Protein AF-A0AA38GFA9-F1 (afdb_monomer_lite)

pLDDT: mean 81.96, std 8.32, range [55.75, 92.81]

Sequence (91 aa):
GETEVDNCQILQSRVNRFKGNKDDLGKVNLQQFSCHLKFKDKELDVIEMAVYGNVIRPGLQCRCKTVAEMLDQHKSKSPQIACKLPYEERP

Secondary structure (DSSP, 8-state):
----GGG-----HHHHHHHTT-S---HHHHHHHS------HHHHHHHHHHHTSEEEETTEEEEPPPHHHHTTS-----SSEEPPPSS----

Structure (mmCIF, N/CA/C/O backbone):
data_AF-A0AA38GFA9-F1
#
_entry.id   AF-A0AA38GFA9-F1
#
loop_
_atom_site.group_PDB
_atom_site.id
_atom_site.type_symbol
_atom_site.label_atom_id
_atom_site.label_alt_id
_atom_site.label_comp_id
_atom_site.label_asym_id
_atom_site.label_entity_id
_atom_site.label_seq_id
_atom_site.pdbx_PDB_ins_code
_atom_site.Cartn_x
_atom_site.Cartn_y
_atom_site.Cartn_z
_atom_site.occupancy
_atom_site.B_iso_or_equiv
_atom_site.auth_seq_id
_atom_site.auth_comp_id
_atom_site.auth_asym_id
_atom_site.auth_atom_id
_atom_site.pdbx_PDB_model_num
ATOM 1 N N . GLY A 1 1 ? 2.281 15.669 -19.485 1.00 60.78 1 GLY A N 1
ATOM 2 C CA . GLY A 1 1 ? 0.826 15.454 -19.506 1.00 60.78 1 GLY A CA 1
ATOM 3 C C . GLY A 1 1 ? 0.266 15.806 -18.152 1.00 60.78 1 GLY A C 1
ATOM 4 O O . GLY A 1 1 ? 1.032 15.843 -17.194 1.00 60.78 1 GLY A O 1
ATOM 5 N N . GLU A 1 2 ? -1.026 16.094 -18.086 1.00 73.12 2 GLU A N 1
ATOM 6 C CA . GLU A 1 2 ? -1.729 16.248 -16.812 1.00 73.12 2 GLU A CA 1
ATOM 7 C C . GLU A 1 2 ? -1.769 14.903 -16.075 1.00 73.12 2 GLU A C 1
ATOM 9 O O . GLU A 1 2 ? -1.822 13.846 -16.707 1.00 73.12 2 GLU A O 1
ATOM 14 N N . THR A 1 3 ? -1.668 14.929 -14.747 1.00 71.50 3 THR A N 1
ATOM 15 C CA . THR A 1 3 ? -1.732 13.719 -13.920 1.00 71.50 3 THR A CA 1
ATOM 16 C C . THR A 1 3 ? -3.197 13.386 -13.664 1.00 71.50 3 THR A C 1
ATOM 18 O O . THR A 1 3 ? -3.869 14.105 -12.929 1.00 71.50 3 THR A O 1
ATOM 21 N N . GLU A 1 4 ? -3.676 12.289 -14.241 1.00 75.81 4 GLU A N 1
ATOM 22 C CA . GLU A 1 4 ? -5.026 11.760 -14.043 1.00 75.81 4 GLU A CA 1
ATOM 23 C C . GLU A 1 4 ? -4.938 10.398 -13.358 1.00 75.81 4 GLU A C 1
ATOM 25 O O . GLU A 1 4 ? -3.962 9.666 -13.528 1.00 75.81 4 GLU A O 1
ATOM 30 N N . VAL A 1 5 ? -5.965 10.018 -12.597 1.00 70.00 5 VAL A N 1
ATOM 31 C CA . VAL A 1 5 ? -5.992 8.707 -11.920 1.00 70.00 5 VAL A CA 1
ATOM 32 C C . VAL A 1 5 ? -5.818 7.573 -12.935 1.00 70.00 5 VAL A C 1
ATOM 34 O O . VAL A 1 5 ? -5.064 6.633 -12.691 1.00 70.00 5 VAL A O 1
ATOM 37 N N . ASP A 1 6 ? -6.422 7.730 -14.112 1.00 69.62 6 ASP A N 1
ATOM 38 C CA . ASP A 1 6 ? -6.423 6.734 -15.182 1.00 69.62 6 ASP A CA 1
ATOM 39 C C . ASP A 1 6 ? -5.068 6.619 -15.904 1.00 69.62 6 ASP A C 1
ATOM 41 O O . ASP A 1 6 ? -4.808 5.622 -16.579 1.00 69.62 6 ASP A O 1
ATOM 45 N N . ASN A 1 7 ? -4.177 7.608 -15.739 1.00 68.19 7 ASN A N 1
ATOM 46 C CA . ASN A 1 7 ? -2.833 7.611 -16.326 1.00 68.19 7 ASN A CA 1
ATOM 47 C C . ASN A 1 7 ? -1.703 7.407 -15.300 1.00 68.19 7 ASN A C 1
ATOM 49 O O . ASN A 1 7 ? -0.526 7.334 -15.672 1.00 68.19 7 ASN A O 1
ATOM 53 N N . CYS A 1 8 ? -2.044 7.256 -14.016 1.00 67.31 8 CYS A N 1
ATOM 54 C CA . CYS A 1 8 ? -1.081 7.001 -12.954 1.00 67.31 8 CYS A CA 1
ATOM 55 C C . CYS A 1 8 ? -0.513 5.579 -13.040 1.00 67.31 8 CYS A C 1
ATOM 57 O O . CYS A 1 8 ? -1.180 4.590 -12.739 1.00 67.31 8 CYS A O 1
ATOM 59 N N . GLN A 1 9 ? 0.771 5.474 -13.385 1.00 67.44 9 GLN A N 1
ATOM 60 C CA . GLN A 1 9 ? 1.512 4.217 -13.328 1.00 67.44 9 GLN A CA 1
ATOM 61 C C . GLN A 1 9 ? 2.355 4.151 -12.051 1.00 67.44 9 GLN A C 1
ATOM 63 O O . GLN A 1 9 ? 3.240 4.981 -11.838 1.00 67.44 9 GLN A O 1
ATOM 68 N N . ILE A 1 10 ? 2.148 3.121 -11.227 1.00 71.56 10 ILE A N 1
ATOM 69 C CA . ILE A 1 10 ? 3.038 2.855 -10.090 1.00 71.56 10 ILE A CA 1
ATOM 70 C C . ILE A 1 10 ? 4.360 2.304 -10.631 1.00 71.56 10 ILE A C 1
ATOM 72 O O . ILE A 1 10 ? 4.440 1.172 -11.113 1.00 71.56 10 ILE A O 1
ATOM 76 N N . LEU A 1 11 ? 5.407 3.122 -10.555 1.00 76.12 11 LEU A N 1
ATOM 77 C CA . LEU A 1 11 ? 6.768 2.766 -10.942 1.00 76.12 11 LEU A CA 1
ATOM 78 C C . LEU A 1 11 ? 7.701 2.878 -9.740 1.00 76.12 11 LEU A C 1
ATOM 80 O O . LEU A 1 11 ? 7.645 3.839 -8.975 1.00 76.12 11 LEU A O 1
ATOM 84 N N . GLN A 1 12 ? 8.633 1.932 -9.618 1.00 80.06 12 GLN A N 1
ATOM 85 C CA . GLN A 1 12 ? 9.757 2.081 -8.694 1.00 80.06 12 GLN A CA 1
ATOM 86 C C . GLN A 1 12 ? 10.544 3.346 -9.060 1.00 80.06 12 GLN A C 1
ATOM 88 O O . GLN A 1 12 ? 10.765 3.605 -10.244 1.00 80.06 12 GLN A O 1
ATOM 93 N N . SER A 1 13 ? 11.036 4.105 -8.077 1.00 83.69 13 SER A N 1
ATOM 94 C CA . SER A 1 13 ? 11.694 5.403 -8.315 1.00 83.69 13 SER A CA 1
ATOM 95 C C . SER A 1 13 ? 12.829 5.335 -9.343 1.00 83.69 13 SER A C 1
ATOM 97 O O . SER A 1 13 ? 13.012 6.262 -10.128 1.00 83.69 13 SER A O 1
ATOM 99 N N . ARG A 1 14 ? 13.572 4.220 -9.391 1.00 84.00 14 ARG A N 1
ATOM 100 C CA . ARG A 1 14 ? 14.618 3.979 -10.398 1.00 84.00 14 ARG A CA 1
ATOM 101 C C . ARG A 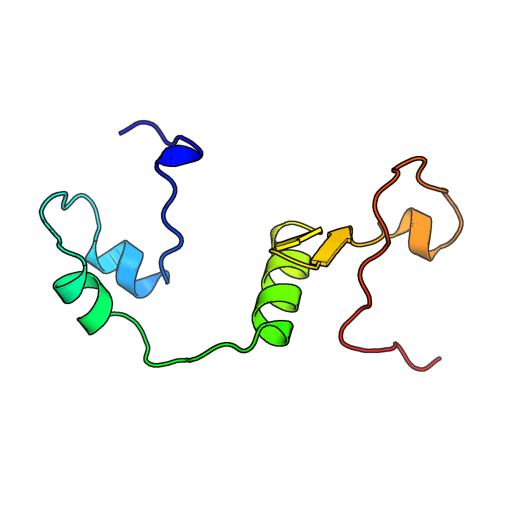1 14 ? 14.050 3.874 -11.817 1.00 84.00 14 ARG A C 1
ATOM 103 O O . ARG A 1 14 ? 14.596 4.487 -12.730 1.00 84.00 14 ARG A O 1
ATOM 110 N N . VAL A 1 15 ? 12.953 3.139 -11.986 1.00 84.88 15 VAL A N 1
ATOM 111 C CA . VAL A 1 15 ? 12.249 2.984 -13.268 1.00 84.88 15 VAL A CA 1
ATOM 112 C C . VAL A 1 15 ? 11.588 4.299 -13.670 1.00 84.88 15 VAL A C 1
ATOM 114 O O . VAL A 1 15 ? 11.693 4.693 -14.825 1.00 84.88 15 VAL A O 1
ATOM 117 N N . ASN A 1 16 ? 11.001 5.032 -12.719 1.00 85.31 16 ASN A N 1
ATOM 118 C CA . ASN A 1 16 ? 10.422 6.351 -12.976 1.00 85.31 16 ASN A CA 1
ATOM 119 C C . ASN A 1 16 ? 11.484 7.357 -13.460 1.00 85.31 16 ASN A C 1
ATOM 121 O O . ASN A 1 16 ? 11.283 8.057 -14.448 1.00 85.31 16 ASN A O 1
ATOM 125 N N . ARG A 1 17 ? 12.664 7.375 -12.822 1.00 85.31 17 ARG A N 1
ATOM 126 C CA . ARG A 1 17 ? 13.804 8.203 -13.260 1.00 85.31 17 ARG A CA 1
ATOM 127 C C . ARG A 1 17 ? 14.337 7.788 -14.629 1.00 85.31 17 ARG A C 1
ATOM 129 O O . ARG A 1 17 ? 14.714 8.653 -15.409 1.00 85.31 17 ARG A O 1
ATOM 136 N N . PHE A 1 18 ? 14.375 6.487 -14.918 1.00 85.19 18 PHE A N 1
ATOM 137 C CA . PHE A 1 18 ? 14.771 5.986 -16.234 1.00 85.19 18 PHE A CA 1
ATOM 138 C C . PHE A 1 18 ? 13.765 6.378 -17.326 1.00 85.19 18 PHE A C 1
ATOM 140 O O . PHE A 1 18 ? 14.178 6.768 -18.427 1.00 85.19 18 PHE A O 1
ATOM 147 N N . LYS A 1 19 ? 12.465 6.302 -17.003 1.00 85.56 19 LYS A N 1
ATOM 148 C CA . LYS A 1 19 ? 11.372 6.711 -17.884 1.00 85.56 19 LYS A CA 1
ATOM 149 C C . LYS A 1 19 ? 11.458 8.202 -18.199 1.00 85.56 19 LYS A C 1
ATOM 151 O O . LYS A 1 19 ? 11.452 8.567 -19.369 1.00 85.56 19 LYS A O 1
ATOM 156 N N . GLY A 1 20 ? 11.597 9.053 -17.183 1.00 84.62 20 GLY A N 1
ATOM 157 C CA . GLY A 1 20 ? 11.660 10.503 -17.373 1.00 84.62 20 GLY A CA 1
ATOM 158 C C . GLY A 1 20 ? 10.471 11.014 -18.198 1.00 84.62 20 GLY A C 1
ATOM 159 O O . GLY A 1 20 ? 9.328 10.650 -17.929 1.00 84.62 20 GLY A O 1
ATOM 160 N N . ASN A 1 21 ? 10.753 11.818 -19.225 1.00 81.69 21 ASN A N 1
ATOM 161 C CA . ASN A 1 21 ? 9.779 12.330 -20.198 1.00 81.69 21 ASN A CA 1
ATOM 162 C C . ASN A 1 21 ? 9.709 11.503 -21.499 1.00 81.69 21 ASN A C 1
ATOM 164 O O . ASN A 1 21 ? 9.232 12.008 -22.511 1.00 81.69 21 ASN A O 1
ATOM 168 N N . LYS A 1 22 ? 10.238 10.274 -21.506 1.00 84.69 22 LYS A N 1
ATOM 169 C CA . LYS A 1 22 ? 10.182 9.397 -22.679 1.00 84.69 22 LYS A CA 1
ATOM 170 C C . LYS A 1 22 ? 8.805 8.743 -22.750 1.00 84.69 22 LYS A C 1
ATOM 172 O O . LYS A 1 22 ? 8.387 8.061 -21.804 1.00 84.69 22 LYS A O 1
ATOM 177 N N . ASP A 1 23 ? 8.136 8.937 -23.877 1.00 77.56 23 ASP A N 1
ATOM 178 C CA . ASP A 1 23 ? 6.800 8.395 -24.149 1.00 77.56 23 ASP A CA 1
ATOM 179 C C . ASP A 1 23 ? 6.848 7.113 -25.003 1.00 77.56 23 ASP A C 1
ATOM 181 O O . ASP A 1 23 ? 5.856 6.401 -25.122 1.00 77.56 23 ASP A O 1
ATOM 185 N N . ASP A 1 24 ? 8.019 6.762 -25.538 1.00 78.38 24 ASP A N 1
ATOM 186 C CA . ASP A 1 24 ? 8.279 5.623 -26.429 1.00 78.38 24 ASP A CA 1
ATOM 187 C C . ASP A 1 24 ? 8.802 4.364 -25.706 1.00 78.38 24 ASP A C 1
ATOM 189 O O . ASP A 1 24 ? 9.164 3.359 -26.327 1.00 78.38 24 ASP A O 1
ATOM 193 N N . LEU A 1 25 ? 8.835 4.371 -24.371 1.00 79.06 25 LEU A N 1
ATOM 194 C CA . LEU A 1 25 ? 9.285 3.220 -23.595 1.00 79.06 25 LEU A CA 1
ATOM 195 C C . LEU A 1 25 ? 8.177 2.175 -23.438 1.00 79.06 25 LEU A C 1
ATOM 197 O O . LEU A 1 25 ? 7.286 2.290 -22.599 1.00 79.06 25 LEU A O 1
ATOM 201 N N . GLY A 1 26 ? 8.296 1.095 -24.208 1.00 78.94 26 GLY A N 1
ATOM 202 C CA . GLY A 1 26 ? 7.448 -0.084 -24.064 1.00 78.94 26 GLY A CA 1
ATOM 203 C C . GLY A 1 26 ? 7.651 -0.835 -22.739 1.00 78.94 26 GLY A C 1
ATOM 204 O O . GLY A 1 26 ? 8.677 -0.723 -22.061 1.00 78.94 26 GLY A O 1
ATOM 205 N N . LYS A 1 27 ? 6.677 -1.689 -22.402 1.00 80.69 27 LYS A N 1
ATOM 206 C CA . LYS A 1 27 ? 6.659 -2.508 -21.175 1.00 80.69 27 LYS A CA 1
ATOM 207 C C . LYS A 1 27 ? 7.937 -3.334 -20.970 1.00 80.69 27 LYS A C 1
ATOM 209 O O . LYS A 1 27 ? 8.407 -3.439 -19.842 1.00 80.69 27 LYS A O 1
ATOM 214 N N . VAL A 1 28 ? 8.510 -3.882 -22.045 1.00 82.38 28 VAL A N 1
ATOM 215 C CA . VAL A 1 28 ? 9.743 -4.693 -22.003 1.00 82.38 28 VAL A CA 1
ATOM 216 C C . VAL A 1 28 ? 10.932 -3.871 -21.500 1.00 82.38 28 VAL A C 1
ATOM 218 O O . VAL A 1 28 ? 11.674 -4.334 -20.637 1.00 82.38 28 VAL A O 1
ATOM 221 N N . ASN A 1 29 ? 11.067 -2.626 -21.964 1.00 81.75 29 ASN A N 1
ATOM 222 C CA . ASN A 1 29 ? 12.144 -1.734 -21.536 1.00 81.75 29 ASN A CA 1
ATOM 223 C C . ASN A 1 29 ? 12.004 -1.389 -20.051 1.00 81.75 29 ASN A C 1
ATOM 225 O O . ASN A 1 29 ? 12.976 -1.449 -19.309 1.00 81.75 29 ASN A O 1
ATOM 229 N N . LEU A 1 30 ? 10.788 -1.091 -19.585 1.00 80.94 30 LEU A N 1
ATOM 230 C CA . LEU A 1 30 ? 10.550 -0.807 -18.166 1.00 80.94 30 LEU A CA 1
ATOM 231 C C . LEU A 1 30 ? 10.835 -2.031 -17.285 1.00 80.94 30 LEU A C 1
ATOM 233 O O . LEU A 1 30 ? 11.445 -1.893 -16.228 1.00 80.94 30 L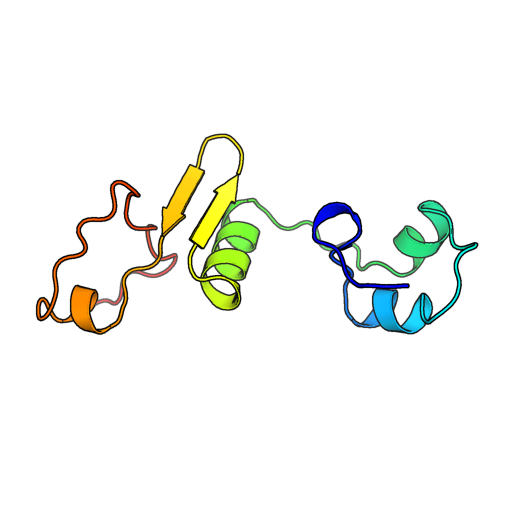EU A O 1
ATOM 237 N N . GLN A 1 31 ? 10.457 -3.231 -17.734 1.00 79.94 31 GLN A N 1
ATOM 238 C CA . GLN A 1 31 ? 10.703 -4.479 -17.008 1.00 79.94 31 GLN A CA 1
ATOM 239 C C . GLN A 1 31 ? 12.191 -4.775 -16.801 1.00 79.94 31 GLN A C 1
ATOM 241 O O . GLN A 1 31 ? 12.547 -5.271 -15.737 1.00 79.94 31 GLN A O 1
ATOM 246 N N . GLN A 1 32 ? 13.056 -4.444 -17.764 1.00 80.69 32 GLN A N 1
ATOM 247 C CA . GLN A 1 32 ? 14.507 -4.643 -17.635 1.00 80.69 32 GLN A CA 1
ATOM 248 C C . GLN A 1 32 ? 15.138 -3.791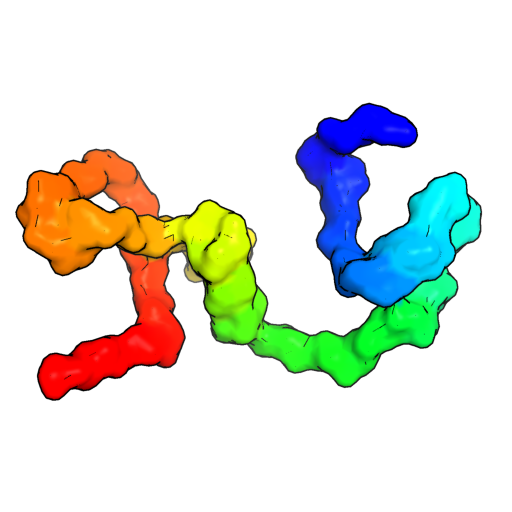 -16.524 1.00 80.69 32 GLN A C 1
ATOM 250 O O . GLN A 1 32 ? 16.155 -4.179 -15.953 1.00 80.69 32 GLN A O 1
ATOM 255 N N . PHE A 1 33 ? 14.538 -2.641 -16.205 1.00 79.50 33 PHE A N 1
ATOM 256 C CA . PHE A 1 33 ? 15.005 -1.747 -15.141 1.00 79.50 33 PHE A CA 1
ATOM 257 C C . PHE A 1 33 ? 14.275 -1.952 -13.809 1.00 79.50 33 PHE A C 1
ATOM 259 O O . PHE A 1 33 ? 14.697 -1.393 -12.792 1.00 79.50 33 PHE A O 1
ATOM 266 N N . SER A 1 34 ? 13.202 -2.745 -13.805 1.00 79.12 34 SER A N 1
ATOM 267 C CA . SER A 1 34 ? 12.480 -3.137 -12.598 1.00 79.12 34 SER A CA 1
ATOM 268 C C . SER A 1 34 ? 13.271 -4.175 -11.806 1.00 79.12 34 SER A C 1
ATOM 270 O O . SER A 1 34 ? 13.863 -5.099 -12.364 1.00 79.12 34 SER A O 1
ATOM 272 N N . CYS A 1 35 ? 13.256 -4.065 -10.480 1.00 79.50 35 CYS A N 1
ATOM 273 C CA . CYS A 1 35 ? 13.852 -5.091 -9.628 1.00 79.50 35 CYS A CA 1
ATOM 274 C C . CYS A 1 35 ? 13.043 -6.393 -9.721 1.00 79.50 35 CYS A C 1
ATOM 276 O O . CYS A 1 35 ? 11.812 -6.362 -9.677 1.00 79.50 35 CYS A O 1
ATOM 278 N N . HIS A 1 36 ? 13.719 -7.547 -9.756 1.00 82.12 36 HIS A N 1
ATOM 279 C CA . HIS A 1 36 ? 13.067 -8.857 -9.649 1.00 82.12 36 HIS A CA 1
ATOM 280 C C . HIS A 1 36 ? 12.668 -9.165 -8.194 1.00 82.12 36 HIS A C 1
ATOM 282 O O . HIS A 1 36 ? 13.164 -10.102 -7.574 1.00 82.12 36 HIS A O 1
ATOM 288 N N . LEU A 1 37 ? 11.790 -8.337 -7.631 1.00 81.56 37 LEU A N 1
ATOM 289 C CA . LEU A 1 37 ? 11.203 -8.521 -6.309 1.00 81.56 37 LEU A CA 1
ATOM 290 C C . LEU A 1 37 ? 9.732 -8.875 -6.490 1.00 81.56 37 LEU A C 1
ATOM 292 O O . LEU A 1 37 ? 8.968 -8.113 -7.080 1.00 81.56 37 LEU A O 1
ATOM 296 N N . LYS A 1 38 ? 9.346 -10.053 -6.007 1.00 82.19 38 LYS A N 1
ATOM 297 C CA . LYS A 1 38 ? 7.957 -10.505 -6.019 1.00 82.19 38 LYS A CA 1
ATOM 298 C C . LYS A 1 38 ? 7.372 -10.269 -4.639 1.00 82.19 38 LYS A C 1
ATOM 300 O O . LYS A 1 38 ? 7.664 -11.035 -3.725 1.00 82.19 38 LYS A O 1
ATOM 305 N N . PHE A 1 39 ? 6.571 -9.218 -4.514 1.00 84.25 39 PHE A N 1
ATOM 306 C CA . PHE A 1 39 ? 5.807 -8.984 -3.300 1.00 84.25 39 PHE A CA 1
ATOM 307 C C . PHE A 1 39 ? 4.634 -9.958 -3.225 1.00 84.25 39 PHE A C 1
ATOM 309 O O . PHE A 1 39 ? 3.958 -10.220 -4.222 1.00 84.25 39 PHE A O 1
ATOM 316 N N . LYS A 1 40 ? 4.399 -10.502 -2.038 1.00 88.94 40 LYS A N 1
ATOM 317 C CA . LYS A 1 40 ? 3.165 -11.200 -1.684 1.00 88.94 40 LYS A CA 1
ATOM 318 C C . LYS A 1 40 ? 2.084 -10.169 -1.373 1.00 88.94 40 LYS A C 1
ATOM 320 O O . LYS A 1 40 ? 2.399 -9.067 -0.932 1.00 88.94 40 LYS A O 1
ATOM 325 N N . ASP A 1 41 ? 0.820 -10.571 -1.475 1.00 87.62 41 ASP A N 1
ATOM 326 C CA . ASP A 1 41 ? -0.329 -9.722 -1.127 1.00 87.62 41 ASP A CA 1
ATOM 327 C C . ASP A 1 41 ? -0.160 -9.029 0.227 1.00 87.62 41 ASP A C 1
ATOM 329 O O . ASP A 1 41 ? -0.344 -7.828 0.326 1.00 87.62 41 ASP A O 1
ATOM 333 N N . LYS A 1 42 ? 0.297 -9.756 1.255 1.00 88.06 42 LYS A N 1
ATOM 334 C CA . LYS A 1 42 ? 0.517 -9.178 2.590 1.00 88.06 42 LYS A CA 1
ATOM 335 C C . LYS A 1 42 ? 1.530 -8.031 2.599 1.00 88.06 42 LYS A C 1
ATOM 337 O O . LYS A 1 42 ? 1.391 -7.116 3.394 1.00 88.06 42 LYS A O 1
ATOM 342 N N . GLU A 1 43 ? 2.570 -8.099 1.775 1.00 89.25 43 GLU A N 1
ATOM 343 C CA . GLU A 1 43 ? 3.593 -7.050 1.710 1.00 89.25 43 GLU A CA 1
ATOM 344 C C . GLU A 1 43 ? 3.048 -5.818 0.978 1.00 89.25 43 GLU A C 1
ATOM 346 O O . GLU A 1 43 ? 3.310 -4.693 1.398 1.00 89.25 43 GLU A O 1
ATOM 351 N N . LEU A 1 44 ? 2.241 -6.031 -0.067 1.00 88.38 44 LEU A N 1
ATOM 352 C CA . LEU A 1 44 ? 1.537 -4.962 -0.778 1.00 88.38 44 LEU A CA 1
ATOM 353 C C . LEU A 1 44 ? 0.483 -4.294 0.110 1.00 88.38 44 LEU A C 1
ATOM 355 O O . LEU A 1 44 ? 0.446 -3.069 0.171 1.00 88.38 44 LEU A O 1
ATOM 359 N N . ASP A 1 45 ? -0.285 -5.082 0.866 1.00 89.75 45 ASP A N 1
ATOM 360 C CA . ASP A 1 45 ? -1.272 -4.592 1.830 1.00 89.75 45 ASP A CA 1
ATOM 361 C C . ASP A 1 45 ? -0.597 -3.637 2.836 1.00 89.75 45 ASP A C 1
ATOM 363 O O . ASP A 1 45 ? -1.095 -2.544 3.086 1.00 89.75 45 ASP A O 1
ATOM 367 N N . VAL A 1 46 ? 0.586 -3.986 3.361 1.00 89.94 46 VAL A N 1
ATOM 368 C CA . VAL A 1 46 ? 1.341 -3.117 4.286 1.00 89.94 46 VAL A CA 1
ATOM 369 C C . VAL A 1 46 ? 1.782 -1.809 3.629 1.00 89.94 46 VAL A C 1
ATOM 371 O O . VAL A 1 46 ? 1.719 -0.755 4.265 1.00 89.94 46 VAL A O 1
ATOM 374 N N . ILE A 1 47 ? 2.218 -1.854 2.369 1.00 88.38 47 ILE A N 1
ATOM 375 C CA . ILE A 1 47 ? 2.617 -0.654 1.625 1.00 88.38 47 ILE A CA 1
ATOM 376 C C . ILE A 1 47 ? 1.406 0.258 1.404 1.00 88.38 47 ILE A C 1
ATOM 378 O O . ILE A 1 47 ? 1.498 1.452 1.679 1.00 88.38 47 ILE A O 1
ATOM 382 N N . GLU A 1 48 ? 0.266 -0.282 0.969 1.00 90.00 48 GLU A N 1
ATOM 383 C CA . GLU A 1 48 ? -0.960 0.503 0.775 1.00 90.00 48 GLU A CA 1
ATOM 384 C C . GLU A 1 48 ? -1.465 1.098 2.095 1.00 90.00 48 GLU A C 1
ATOM 386 O O . GLU A 1 48 ? -1.765 2.291 2.169 1.00 90.00 48 GLU A O 1
ATOM 391 N N . MET A 1 49 ? -1.442 0.318 3.179 1.00 89.69 49 MET A N 1
ATOM 392 C CA . MET A 1 49 ? -1.776 0.803 4.520 1.00 89.69 49 MET A CA 1
ATOM 393 C C . MET A 1 49 ? -0.880 1.965 4.961 1.00 89.69 49 MET A C 1
ATOM 395 O O . MET A 1 49 ? -1.381 2.907 5.572 1.00 89.69 49 MET A O 1
ATOM 399 N N . ALA A 1 50 ? 0.422 1.907 4.669 1.00 89.06 50 ALA A N 1
ATOM 400 C CA . ALA A 1 50 ? 1.381 2.939 5.057 1.00 89.06 50 ALA A CA 1
ATOM 401 C C . ALA A 1 50 ? 1.291 4.201 4.185 1.00 89.06 50 ALA A C 1
ATOM 403 O O . ALA A 1 50 ? 1.480 5.307 4.688 1.00 89.06 50 ALA A O 1
ATOM 404 N N . VAL A 1 51 ? 1.027 4.042 2.886 1.00 89.25 51 VAL A N 1
ATOM 405 C CA . VAL A 1 51 ? 1.039 5.146 1.913 1.00 89.25 51 VAL A CA 1
ATOM 406 C C . VAL A 1 51 ? -0.333 5.808 1.784 1.00 89.25 51 VAL A C 1
ATOM 408 O O . VAL A 1 51 ? -0.417 7.033 1.751 1.00 89.25 51 VAL A O 1
ATOM 411 N N . TYR A 1 52 ? -1.403 5.016 1.719 1.00 88.88 52 TYR A N 1
ATOM 412 C CA . TYR A 1 52 ? -2.766 5.486 1.453 1.00 88.88 52 TYR A CA 1
ATOM 413 C C . TYR A 1 52 ? -3.690 5.407 2.674 1.00 88.88 52 TYR A C 1
ATOM 415 O O . TYR A 1 52 ? -4.715 6.086 2.717 1.00 88.88 52 TYR A O 1
ATOM 423 N N . GLY A 1 53 ? -3.344 4.605 3.686 1.00 89.75 53 GLY A N 1
ATOM 424 C CA . GLY A 1 53 ? -4.187 4.417 4.872 1.00 89.75 53 GLY A CA 1
ATOM 425 C C . GLY A 1 53 ? -5.370 3.469 4.649 1.00 89.75 53 GLY A C 1
ATOM 426 O O . GLY A 1 53 ? -6.278 3.401 5.482 1.00 89.75 53 GLY A O 1
ATOM 427 N N . ASN A 1 54 ? -5.384 2.733 3.542 1.00 91.81 54 ASN A N 1
ATOM 428 C CA . ASN A 1 54 ? -6.379 1.724 3.202 1.00 91.81 54 ASN A CA 1
ATOM 429 C C . ASN A 1 54 ? -5.753 0.620 2.341 1.00 91.81 54 ASN A C 1
ATOM 431 O O . ASN A 1 54 ? -4.625 0.751 1.886 1.00 91.81 54 ASN A O 1
ATOM 435 N N . VAL A 1 55 ? -6.493 -0.471 2.153 1.00 91.69 55 VAL A N 1
ATOM 436 C CA . VAL A 1 55 ? -6.168 -1.534 1.194 1.00 91.69 55 VAL A CA 1
ATOM 437 C C . VAL A 1 55 ? -7.365 -1.709 0.281 1.00 91.69 55 VAL A C 1
ATOM 439 O O . VAL A 1 55 ? -8.493 -1.819 0.779 1.00 91.69 55 VAL A O 1
ATOM 442 N N . ILE A 1 56 ? -7.140 -1.727 -1.033 1.00 90.44 56 ILE A N 1
ATOM 443 C CA . ILE A 1 56 ? -8.205 -1.936 -2.021 1.00 90.44 56 ILE A CA 1
ATOM 444 C C . ILE A 1 56 ? -7.751 -2.956 -3.065 1.00 90.44 56 ILE A C 1
ATOM 446 O O . ILE A 1 56 ? -7.074 -2.624 -4.033 1.00 90.44 56 ILE A O 1
ATOM 450 N N . ARG A 1 57 ? -8.206 -4.203 -2.921 1.00 87.69 57 ARG A N 1
ATOM 451 C CA . ARG A 1 57 ? -7.990 -5.262 -3.916 1.00 87.69 57 ARG A CA 1
ATOM 452 C C . ARG A 1 57 ? -9.139 -6.274 -3.933 1.00 87.69 57 ARG A C 1
ATOM 454 O O . ARG A 1 57 ? -9.941 -6.312 -2.996 1.00 87.69 57 ARG A O 1
ATOM 461 N N . PRO A 1 58 ? -9.244 -7.132 -4.965 1.00 87.69 58 PRO A N 1
ATOM 462 C CA . PRO A 1 58 ? -10.257 -8.181 -4.992 1.00 87.69 58 PRO A CA 1
ATOM 463 C C . PRO A 1 58 ? -10.198 -9.046 -3.725 1.00 87.69 58 PRO A C 1
ATOM 465 O O . PRO A 1 58 ? -9.165 -9.632 -3.407 1.00 87.69 58 PRO A O 1
ATOM 468 N N . GLY A 1 59 ? -11.307 -9.100 -2.986 1.00 87.19 59 GLY A N 1
ATOM 469 C CA . GLY A 1 59 ? -11.425 -9.878 -1.750 1.00 87.19 59 GLY A CA 1
ATOM 470 C C . GLY A 1 59 ? -10.925 -9.195 -0.471 1.00 87.19 59 GLY A C 1
ATOM 471 O O . GLY A 1 59 ? -11.127 -9.759 0.602 1.00 87.19 59 GLY A O 1
ATOM 472 N N . LEU A 1 60 ? -10.331 -7.995 -0.538 1.00 87.25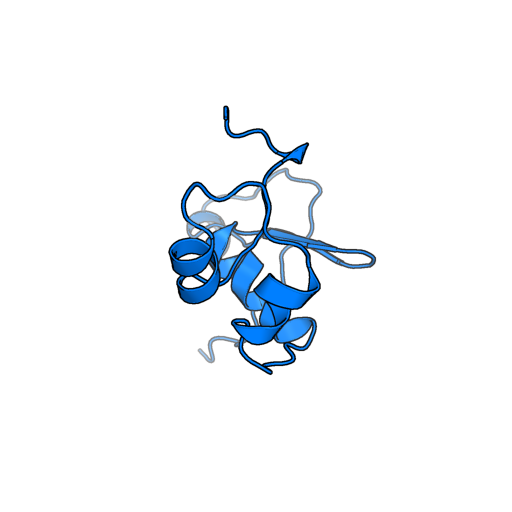 60 LEU A N 1
ATOM 473 C CA . LEU A 1 60 ? -9.948 -7.222 0.647 1.00 87.25 60 LEU A CA 1
ATOM 474 C C . LEU A 1 60 ? -10.108 -5.716 0.407 1.00 87.25 60 LEU A C 1
ATOM 476 O O . LEU A 1 60 ? -9.369 -5.112 -0.368 1.00 87.25 60 LEU A O 1
ATOM 480 N N . GLN A 1 61 ? -11.053 -5.111 1.125 1.00 92.81 61 GLN A N 1
ATOM 481 C CA . GLN A 1 61 ? -11.228 -3.665 1.1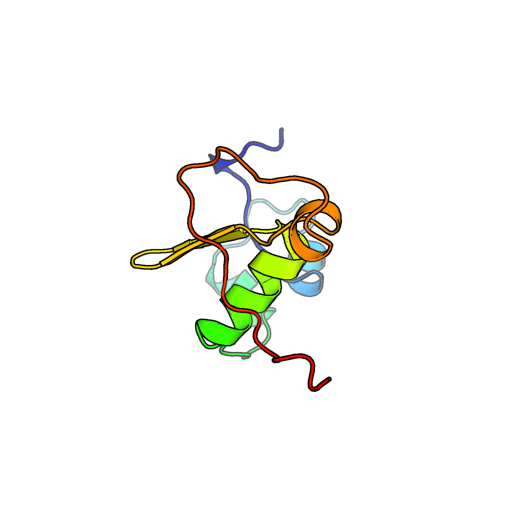71 1.00 92.81 61 GLN A CA 1
ATOM 482 C C . GLN A 1 61 ? -11.325 -3.217 2.628 1.00 92.81 61 GLN A C 1
ATOM 484 O O . GLN A 1 61 ? -12.294 -3.538 3.315 1.00 92.81 61 GLN A O 1
ATOM 489 N N . CYS A 1 62 ? -10.308 -2.513 3.118 1.00 92.50 62 CYS A N 1
ATOM 490 C CA . CYS A 1 62 ? -10.235 -2.102 4.518 1.00 92.50 62 CYS A CA 1
ATOM 491 C C . CYS A 1 62 ? -9.582 -0.730 4.675 1.00 92.50 62 CYS A C 1
ATOM 493 O O . CYS A 1 62 ? -8.898 -0.248 3.775 1.00 92.50 62 CYS A O 1
ATOM 495 N N . ARG A 1 63 ? -9.778 -0.105 5.839 1.00 92.69 63 ARG A N 1
ATOM 496 C CA . ARG A 1 63 ? -9.175 1.184 6.200 1.00 92.69 63 ARG A CA 1
ATOM 497 C C . ARG A 1 63 ? -8.375 1.064 7.495 1.00 92.69 63 ARG A C 1
ATOM 499 O O . ARG A 1 63 ? -8.823 0.430 8.450 1.00 92.69 63 ARG A O 1
ATOM 506 N N . CYS A 1 64 ? -7.219 1.711 7.565 1.00 90.56 64 CYS A N 1
ATOM 507 C CA . CYS A 1 64 ? -6.481 1.877 8.812 1.00 90.56 64 CYS A CA 1
ATOM 508 C C . CYS A 1 64 ? -7.259 2.786 9.773 1.00 90.56 64 CYS A C 1
ATOM 510 O O . CYS A 1 64 ? -7.773 3.840 9.384 1.00 90.56 64 CYS A O 1
ATOM 512 N N . LYS A 1 65 ? -7.338 2.392 11.046 1.00 88.50 65 LYS A N 1
ATOM 513 C CA . LYS A 1 65 ? -7.875 3.263 12.095 1.00 88.50 65 LYS A CA 1
ATOM 514 C C . LYS A 1 65 ? -6.981 4.492 12.255 1.00 88.50 65 LYS A C 1
ATOM 516 O O . LYS A 1 65 ? -5.760 4.400 12.167 1.00 88.50 65 LYS A O 1
ATOM 521 N N . THR A 1 66 ? -7.598 5.637 12.511 1.00 87.12 66 THR A N 1
ATOM 522 C CA . THR A 1 66 ? -6.880 6.839 12.944 1.00 87.12 66 THR A CA 1
ATOM 523 C C . THR A 1 66 ? -6.394 6.675 14.385 1.00 87.12 66 THR A C 1
ATOM 525 O O . THR A 1 66 ? -6.916 5.850 15.134 1.00 87.12 66 THR A O 1
ATOM 528 N N . VAL A 1 67 ? -5.440 7.505 14.812 1.00 87.44 67 VAL A N 1
ATOM 529 C CA . VAL A 1 67 ? -4.952 7.503 16.204 1.00 87.44 67 VAL A CA 1
ATOM 530 C C . VAL A 1 67 ? -6.095 7.739 17.202 1.00 87.44 67 VAL A C 1
ATOM 532 O O . VAL A 1 67 ? -6.175 7.050 18.211 1.00 87.44 67 VAL A O 1
ATOM 535 N N . ALA A 1 68 ? -7.040 8.634 16.895 1.00 88.69 68 ALA A N 1
ATOM 536 C CA . ALA A 1 68 ? -8.201 8.891 17.752 1.00 88.69 68 ALA A CA 1
ATOM 537 C C . ALA A 1 68 ? -9.126 7.668 17.901 1.00 88.69 68 ALA A C 1
ATOM 539 O O . ALA A 1 68 ? -9.711 7.462 18.962 1.00 88.69 68 ALA A O 1
ATOM 540 N N . GLU A 1 69 ? -9.244 6.843 16.857 1.00 88.31 69 GLU A N 1
ATOM 541 C CA . GLU A 1 69 ? -9.993 5.581 16.905 1.00 88.31 69 GLU A CA 1
ATOM 542 C C . GLU A 1 69 ? -9.242 4.470 17.638 1.00 88.31 69 GLU A C 1
ATOM 544 O O . GLU A 1 69 ? -9.873 3.572 18.188 1.00 88.31 69 GLU A O 1
ATOM 549 N N . MET A 1 70 ? -7.908 4.506 17.629 1.00 84.75 70 MET A N 1
ATOM 550 C CA . MET A 1 70 ? -7.079 3.595 18.422 1.00 84.75 70 MET A CA 1
ATOM 551 C C . MET A 1 70 ? -7.122 3.943 19.915 1.00 84.75 70 MET A C 1
ATOM 553 O O . MET A 1 70 ? -7.048 3.044 20.741 1.00 84.75 70 MET A O 1
ATOM 557 N N . LEU A 1 71 ? -7.280 5.227 20.258 1.00 87.69 71 LEU A N 1
ATOM 558 C CA . LEU A 1 71 ? -7.399 5.724 21.636 1.00 87.69 71 LEU A CA 1
ATOM 559 C C . LEU A 1 71 ? -8.849 5.766 22.159 1.00 87.69 71 LEU A C 1
ATOM 561 O O . LEU A 1 71 ? -9.101 6.386 23.189 1.00 87.69 71 LEU A O 1
ATOM 565 N N . ASP A 1 72 ? -9.810 5.181 21.434 1.00 85.44 72 ASP A N 1
ATOM 566 C CA . ASP A 1 72 ? -11.251 5.189 21.754 1.00 85.44 72 ASP A CA 1
ATOM 567 C C . ASP A 1 72 ? -11.884 6.588 21.940 1.00 85.44 72 ASP A C 1
ATOM 569 O O . ASP A 1 72 ? -13.000 6.730 22.443 1.00 85.44 72 ASP A O 1
ATOM 573 N N . GLN A 1 73 ? -11.215 7.643 21.471 1.00 87.50 73 GLN A N 1
ATOM 574 C CA . GLN A 1 73 ? -11.689 9.029 21.555 1.00 87.50 73 GLN A CA 1
ATOM 575 C C . GLN A 1 73 ? -12.732 9.347 20.479 1.00 87.50 73 GLN A C 1
ATOM 577 O O . GLN A 1 73 ? -13.553 10.251 20.637 1.00 87.50 73 GLN A O 1
ATOM 582 N N . HIS A 1 74 ? -12.702 8.613 19.366 1.00 85.38 74 HIS A N 1
ATOM 583 C CA . HIS A 1 74 ? -13.612 8.805 18.248 1.00 85.38 74 HIS A CA 1
ATOM 584 C C . HIS A 1 74 ? -13.995 7.466 17.615 1.00 85.38 74 HIS A C 1
ATOM 586 O O . HIS A 1 74 ? -13.137 6.625 17.375 1.00 85.38 74 HIS A O 1
ATOM 592 N N . LYS A 1 75 ? -15.281 7.275 17.296 1.00 79.94 75 LYS A N 1
ATOM 593 C CA . LYS A 1 75 ? -15.769 6.102 16.555 1.00 79.94 75 LYS A CA 1
ATOM 594 C C . LYS A 1 75 ? -16.171 6.523 15.149 1.00 79.94 75 LYS A C 1
ATOM 596 O O . LYS A 1 75 ? -17.102 7.314 14.987 1.00 79.94 75 LYS A O 1
ATOM 601 N N . SER A 1 76 ? -15.487 5.992 14.137 1.00 77.62 76 SER A N 1
ATOM 602 C CA . SER A 1 76 ? -15.852 6.251 12.744 1.00 77.62 76 SER A CA 1
ATOM 603 C C . SER A 1 76 ? -17.215 5.648 12.407 1.00 77.62 76 SER A C 1
ATOM 605 O O . SER A 1 76 ? -17.546 4.540 12.825 1.00 77.62 76 SER A O 1
ATOM 607 N N . LYS A 1 77 ? -17.995 6.386 11.612 1.00 79.75 77 LYS A N 1
ATOM 608 C CA . LYS A 1 77 ? -19.267 5.931 11.027 1.00 79.75 77 LYS A CA 1
ATOM 609 C C . LYS A 1 77 ? -19.077 5.225 9.679 1.00 79.75 77 LYS A C 1
ATOM 611 O O . LYS A 1 77 ? -20.062 4.901 9.022 1.00 79.75 77 LYS A O 1
ATOM 616 N N . SER A 1 78 ? -17.831 5.064 9.226 1.00 74.62 78 SER A N 1
ATOM 617 C CA . SER A 1 78 ? -17.545 4.458 7.927 1.00 74.62 78 SER A CA 1
ATOM 618 C C . SER A 1 78 ? -18.022 3.001 7.894 1.00 74.62 78 SER A C 1
ATOM 620 O O . SER A 1 78 ? -17.767 2.267 8.849 1.00 74.62 78 SER A O 1
ATOM 622 N N . PRO A 1 79 ? -18.657 2.552 6.796 1.00 78.81 79 PRO A N 1
ATOM 623 C CA . PRO A 1 79 ? -19.029 1.150 6.614 1.00 78.81 79 PRO A CA 1
ATOM 624 C C . PRO A 1 79 ? -17.815 0.242 6.346 1.00 78.81 79 PRO A C 1
ATOM 626 O O . PRO A 1 79 ? -17.958 -0.977 6.306 1.00 78.81 79 PRO A O 1
ATOM 629 N N . GLN A 1 80 ? -16.625 0.813 6.128 1.00 81.81 80 GLN A N 1
ATOM 630 C CA . GLN A 1 80 ? -15.415 0.053 5.824 1.00 81.81 80 GLN A CA 1
ATOM 631 C C . GLN A 1 80 ? -14.832 -0.607 7.076 1.00 81.81 80 GLN A C 1
ATOM 633 O O . GLN A 1 80 ? -14.625 0.043 8.103 1.00 81.81 80 GLN A O 1
ATOM 638 N N . ILE A 1 81 ? -14.499 -1.894 6.955 1.00 88.38 81 ILE A N 1
ATOM 639 C CA . ILE A 1 81 ? -13.833 -2.658 8.012 1.00 88.38 81 ILE A CA 1
ATOM 640 C C . ILE A 1 81 ? -12.429 -2.112 8.306 1.00 88.38 81 ILE A C 1
ATOM 642 O O . ILE A 1 81 ? -11.735 -1.597 7.423 1.00 88.38 81 ILE A O 1
ATOM 646 N N . ALA A 1 82 ? -11.992 -2.253 9.558 1.00 89.12 82 ALA A N 1
ATOM 647 C CA . ALA A 1 82 ? -10.634 -1.903 9.952 1.00 89.12 82 ALA A CA 1
ATOM 648 C C . ALA A 1 82 ? -9.629 -2.925 9.396 1.00 89.12 82 ALA A C 1
ATOM 650 O O . ALA A 1 82 ? -9.848 -4.132 9.506 1.00 89.12 82 ALA A O 1
ATOM 651 N N . CYS A 1 83 ? -8.519 -2.452 8.826 1.00 89.94 83 CYS A N 1
ATOM 652 C CA . CYS A 1 83 ? -7.435 -3.336 8.401 1.00 89.94 83 CYS A CA 1
ATOM 653 C C . CYS A 1 83 ? -6.803 -4.039 9.609 1.00 89.94 83 CYS A C 1
ATOM 655 O O . CYS A 1 83 ? -6.565 -3.411 10.645 1.00 89.94 83 CYS A O 1
ATOM 657 N N . LYS A 1 84 ? -6.480 -5.331 9.467 1.00 84.69 84 LYS A N 1
ATOM 658 C CA . LYS A 1 84 ? -5.653 -6.033 10.454 1.00 84.69 84 LYS A CA 1
ATOM 659 C C . LYS A 1 84 ? -4.204 -5.573 10.287 1.00 84.69 84 LYS A C 1
ATOM 661 O O . LYS A 1 84 ? -3.637 -5.730 9.209 1.00 84.69 84 LYS A O 1
ATOM 666 N N . LEU A 1 85 ? -3.615 -5.020 11.347 1.00 78.38 85 LEU A N 1
ATOM 667 C CA . LEU A 1 85 ? -2.207 -4.628 11.338 1.00 78.38 85 LEU A CA 1
ATOM 668 C C . LEU A 1 85 ? -1.303 -5.867 11.182 1.00 78.38 85 LEU A C 1
ATOM 670 O O . LEU A 1 85 ? -1.616 -6.931 11.725 1.00 78.38 85 LEU A O 1
ATOM 674 N N . PRO A 1 86 ? -0.184 -5.748 10.448 1.00 72.50 86 PRO A N 1
ATOM 675 C CA . PRO A 1 86 ? 0.762 -6.849 10.233 1.00 72.50 86 PRO A CA 1
ATOM 676 C C . PRO A 1 86 ? 1.495 -7.275 11.514 1.00 72.50 86 PRO A C 1
ATOM 678 O O . PRO A 1 86 ? 1.985 -8.401 11.594 1.00 72.50 86 PRO A O 1
ATOM 681 N N . TYR A 1 87 ? 1.554 -6.393 12.510 1.00 70.69 87 TYR A N 1
ATOM 682 C CA . TYR A 1 87 ? 2.143 -6.632 13.820 1.00 70.69 87 TYR A CA 1
ATOM 683 C C . TYR A 1 87 ? 1.077 -6.336 14.873 1.00 70.69 87 TYR A C 1
ATOM 685 O O . TYR A 1 87 ? 0.450 -5.278 14.846 1.00 70.69 87 TYR A O 1
ATOM 693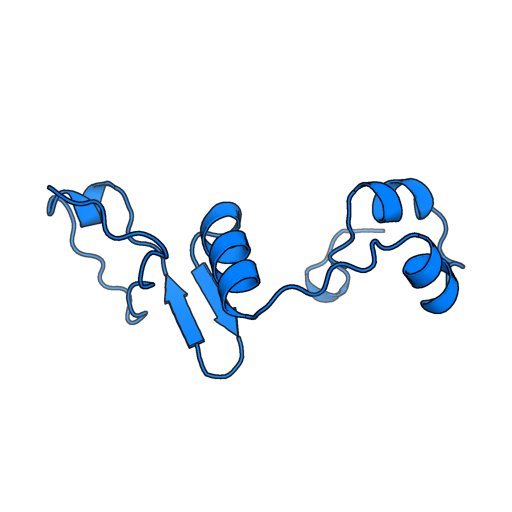 N N . GLU A 1 88 ? 0.865 -7.278 15.786 1.00 66.50 88 GLU A N 1
ATOM 694 C CA . GLU A 1 88 ? 0.119 -7.013 17.011 1.00 66.50 88 GLU A CA 1
ATOM 695 C C . GLU A 1 88 ? 1.110 -6.352 17.979 1.00 66.50 88 GLU A C 1
ATOM 697 O O . GLU A 1 88 ? 2.137 -6.950 18.314 1.00 66.50 88 GLU A O 1
ATOM 702 N N . GLU A 1 89 ? 0.859 -5.097 18.367 1.00 58.88 89 GLU A N 1
ATOM 703 C CA . GLU A 1 89 ? 1.589 -4.485 19.480 1.00 58.88 89 GLU A CA 1
ATOM 704 C C . GLU A 1 89 ? 1.319 -5.353 20.711 1.00 58.88 89 GLU A C 1
ATOM 706 O O . GLU A 1 89 ? 0.183 -5.456 21.178 1.00 58.88 89 GLU A O 1
ATOM 711 N N . ARG A 1 90 ? 2.348 -6.066 21.183 1.00 56.09 90 ARG A N 1
ATOM 712 C CA . ARG A 1 90 ? 2.254 -6.756 22.468 1.00 56.09 90 ARG A CA 1
ATOM 713 C C . ARG A 1 90 ? 2.234 -5.683 23.563 1.00 56.09 90 ARG A C 1
ATOM 715 O O . ARG A 1 90 ? 3.067 -4.780 23.479 1.00 56.09 90 ARG A O 1
ATOM 722 N N . PRO A 1 91 ? 1.295 -5.774 24.520 1.00 55.75 91 PRO A N 1
ATOM 723 C CA . PRO A 1 91 ? 1.172 -4.811 25.608 1.00 55.75 91 PRO A CA 1
ATOM 724 C C . PRO A 1 91 ? 2.408 -4.788 26.511 1.00 55.75 91 PRO A C 1
ATOM 726 O O . PRO A 1 91 ? 3.105 -5.830 26.598 1.00 55.75 91 PRO A O 1
#

Radius of gyration: 17.66 Å; chains: 1; bounding box: 34×27×52 Å

Organism: Taxus chinensis (NCBI:txid29808)

Foldseek 3Di:
DDDDPVPDDDADPQLCVVCPVPPPDDPVNSVVRDDPDDDDPVRVQQVCCVPVQWDDDVPDTAGADDPCVVVVNDDDPDPGHHDDDPDDPDD